Protein AF-A0A7X4AUD0-F1 (afdb_monomer_lite)

Structure (mmCIF, N/CA/C/O backbone):
data_AF-A0A7X4AUD0-F1
#
_entry.id   AF-A0A7X4AUD0-F1
#
loop_
_atom_site.group_PDB
_atom_site.id
_atom_site.type_symbol
_atom_site.label_atom_id
_atom_site.label_alt_id
_atom_site.label_comp_id
_atom_site.label_asym_id
_atom_site.label_entity_id
_atom_site.label_seq_id
_atom_site.pdbx_PDB_ins_code
_atom_site.Cartn_x
_atom_site.Cartn_y
_atom_site.Cartn_z
_atom_site.occupancy
_atom_site.B_iso_or_equiv
_atom_site.auth_seq_id
_atom_site.auth_comp_id
_atom_site.auth_asym_id
_atom_site.auth_atom_id
_atom_site.pdbx_PDB_model_num
ATOM 1 N N . MET A 1 1 ? -7.180 23.139 15.261 1.00 47.69 1 MET A N 1
ATOM 2 C CA . MET A 1 1 ? -7.156 21.664 15.157 1.00 47.69 1 MET A CA 1
ATOM 3 C C . MET A 1 1 ? -7.173 21.294 13.678 1.00 47.69 1 MET A C 1
ATOM 5 O O . MET A 1 1 ? -8.040 21.822 12.990 1.00 47.69 1 MET A O 1
ATOM 9 N N . PRO A 1 2 ? -6.230 20.490 13.151 1.00 64.75 2 PRO A N 1
ATOM 10 C CA . PRO A 1 2 ? -6.325 19.996 11.775 1.00 64.75 2 PRO A CA 1
ATOM 11 C C . PRO A 1 2 ? -7.571 19.114 11.621 1.00 64.75 2 PRO A C 1
ATOM 13 O O . PRO A 1 2 ? -7.889 18.358 12.542 1.00 64.75 2 PRO A O 1
ATOM 16 N N . SER A 1 3 ? -8.266 19.226 10.483 1.00 87.56 3 SER A N 1
ATOM 17 C CA . SER A 1 3 ? -9.442 18.401 10.178 1.00 87.56 3 SER A CA 1
ATOM 18 C C . SER A 1 3 ? -9.092 16.914 10.229 1.00 87.56 3 SER A C 1
ATOM 20 O O . SER A 1 3 ? -7.949 16.528 9.976 1.00 87.56 3 SER A O 1
ATOM 22 N N . LEU A 1 4 ? -10.076 16.078 10.559 1.00 86.50 4 LEU A N 1
ATOM 23 C CA . LEU A 1 4 ? -9.889 14.635 10.665 1.00 86.50 4 LEU A CA 1
ATOM 24 C C . LEU A 1 4 ? -9.283 14.031 9.386 1.00 86.50 4 LEU A C 1
ATOM 26 O O . LEU A 1 4 ? -8.309 13.289 9.470 1.00 86.50 4 LEU A O 1
ATOM 30 N N . LEU A 1 5 ? -9.806 14.404 8.216 1.00 88.94 5 LEU A N 1
ATOM 31 C CA . LEU A 1 5 ? -9.320 13.923 6.918 1.00 88.94 5 LEU A CA 1
ATOM 32 C C . LEU A 1 5 ? -7.826 14.205 6.728 1.00 88.94 5 LEU A C 1
ATOM 34 O O . LEU A 1 5 ? -7.056 13.300 6.414 1.00 88.94 5 LEU A O 1
ATOM 38 N N . LYS A 1 6 ? -7.383 15.422 7.073 1.00 87.38 6 LYS A N 1
ATOM 39 C CA . LYS A 1 6 ? -5.967 15.796 7.006 1.00 87.38 6 LYS A CA 1
ATOM 40 C C . LYS A 1 6 ? -5.099 14.957 7.946 1.00 87.38 6 LYS A C 1
ATOM 42 O O . LYS A 1 6 ? -3.952 14.668 7.625 1.00 87.38 6 LYS A O 1
ATOM 47 N N . GLN A 1 7 ? -5.622 14.557 9.106 1.00 87.12 7 GLN A N 1
ATOM 48 C CA . GLN A 1 7 ? -4.902 13.661 10.017 1.00 87.12 7 GLN A CA 1
ATOM 49 C C . GLN A 1 7 ? -4.796 12.236 9.466 1.00 87.12 7 GLN A C 1
ATOM 51 O O . GLN A 1 7 ? -3.824 11.551 9.769 1.00 87.12 7 GLN A O 1
ATOM 56 N N . LEU A 1 8 ? -5.782 11.790 8.686 1.00 89.38 8 LEU A N 1
ATOM 57 C CA . LEU A 1 8 ? -5.811 10.473 8.046 1.00 89.38 8 LEU A CA 1
ATOM 58 C C . LEU A 1 8 ? -5.028 10.422 6.724 1.00 89.38 8 LEU A C 1
ATOM 60 O O . LEU A 1 8 ? -4.958 9.360 6.109 1.00 89.38 8 LEU A O 1
ATOM 64 N N . GLY A 1 9 ? -4.425 11.542 6.308 1.00 87.75 9 GLY A N 1
ATOM 65 C CA . GLY A 1 9 ? -3.706 11.649 5.039 1.00 87.75 9 GLY A CA 1
ATOM 66 C C . GLY A 1 9 ? -4.624 11.738 3.819 1.00 87.75 9 GLY A C 1
ATOM 67 O O . GLY A 1 9 ? -4.151 11.532 2.713 1.00 87.75 9 GLY A O 1
ATOM 68 N N . ILE A 1 10 ? -5.908 12.040 4.023 1.00 88.88 10 ILE A N 1
ATOM 69 C CA . ILE A 1 10 ? -6.897 12.199 2.957 1.00 88.88 10 ILE A CA 1
ATOM 70 C C . ILE A 1 10 ? -6.874 13.662 2.510 1.00 88.88 10 ILE A C 1
ATOM 72 O O . ILE A 1 10 ? -7.002 14.581 3.333 1.00 88.88 10 ILE A O 1
ATOM 76 N N . SER A 1 11 ? -6.682 13.881 1.214 1.00 87.88 11 SER A N 1
ATOM 77 C CA . SER A 1 11 ? -6.384 15.193 0.638 1.00 87.88 11 SER A CA 1
ATOM 78 C C . SER A 1 11 ? -7.636 16.035 0.412 1.00 87.88 11 SER A C 1
ATOM 80 O O . SER A 1 11 ? -7.554 17.266 0.435 1.00 87.88 11 SER A O 1
ATOM 82 N N . SER A 1 12 ? -8.803 15.404 0.234 1.00 89.88 12 SER A N 1
ATOM 83 C CA . SER A 1 12 ? -10.066 16.113 -0.004 1.00 89.88 12 SER A CA 1
ATOM 84 C C . SER A 1 12 ? -11.308 15.398 0.561 1.00 89.88 12 SER A C 1
ATOM 86 O O . SER A 1 12 ? -11.286 14.188 0.776 1.00 89.88 12 SER A O 1
ATOM 88 N N . PRO A 1 13 ? -12.423 16.119 0.797 1.00 88.44 13 PRO A N 1
ATOM 89 C CA . PRO A 1 13 ? -13.706 15.502 1.147 1.00 88.44 13 PRO A CA 1
ATOM 90 C C . PRO A 1 13 ? -14.276 14.579 0.063 1.00 88.44 13 PRO A C 1
ATOM 92 O O . PRO A 1 13 ? -14.996 13.644 0.388 1.00 88.44 13 PRO A O 1
ATOM 95 N N . GLN A 1 14 ? -13.974 14.843 -1.210 1.00 91.12 14 GLN A N 1
ATOM 96 C CA . GLN A 1 14 ? -14.403 14.013 -2.336 1.00 91.12 14 GLN A CA 1
ATOM 97 C C . GLN A 1 14 ? -13.722 12.645 -2.291 1.00 91.12 14 GLN A C 1
ATOM 99 O O . GLN A 1 14 ? -14.406 11.630 -2.281 1.00 91.12 14 GLN A O 1
ATOM 104 N N . GLU A 1 15 ? -12.397 12.637 -2.134 1.00 88.94 15 GLU A N 1
ATOM 105 C CA . GLU A 1 15 ? -11.607 11.416 -1.932 1.00 88.94 15 GLU A CA 1
ATOM 106 C C . GLU A 1 15 ? -12.097 10.633 -0.706 1.00 88.94 15 GLU A C 1
ATOM 108 O O . GLU A 1 15 ? -12.216 9.413 -0.743 1.00 88.94 15 GLU A O 1
ATOM 113 N N . ALA A 1 16 ? -12.440 11.334 0.381 1.00 89.44 16 ALA A N 1
ATOM 114 C CA . ALA A 1 16 ? -13.023 10.692 1.553 1.00 89.44 16 ALA A CA 1
ATOM 115 C C . ALA A 1 16 ? -14.342 9.984 1.213 1.00 89.44 16 ALA A C 1
ATOM 117 O O . ALA A 1 16 ? -14.512 8.831 1.584 1.00 89.44 16 ALA A O 1
ATOM 118 N N . ALA A 1 17 ? -15.255 10.649 0.501 1.00 90.81 17 ALA A N 1
ATOM 119 C CA . ALA A 1 17 ? -16.547 10.076 0.135 1.00 90.81 17 ALA A CA 1
ATOM 120 C C . ALA A 1 17 ? -16.413 8.862 -0.800 1.00 90.81 17 ALA A C 1
ATOM 122 O O . ALA A 1 17 ? -17.149 7.892 -0.638 1.00 90.81 17 ALA A O 1
ATOM 123 N N . GLU A 1 18 ? -15.468 8.902 -1.741 1.00 91.00 18 GLU A N 1
ATOM 124 C CA . GLU A 1 18 ? -15.143 7.775 -2.624 1.00 91.00 18 GLU A CA 1
ATOM 125 C C . GLU A 1 18 ? -14.621 6.583 -1.814 1.00 91.00 18 GLU A C 1
ATOM 127 O O . GLU A 1 18 ? -15.176 5.491 -1.896 1.00 91.00 18 GLU A O 1
ATOM 132 N N . LEU A 1 19 ? -13.643 6.807 -0.932 1.00 90.56 19 LEU A N 1
ATOM 133 C CA . LEU A 1 19 ? -13.109 5.757 -0.061 1.00 90.56 19 LEU A CA 1
ATOM 134 C C . LEU A 1 19 ? -14.161 5.198 0.907 1.00 90.56 19 LEU A C 1
ATOM 136 O O . LEU A 1 19 ? -14.177 4.000 1.173 1.00 90.56 19 LEU A O 1
ATOM 140 N N . GLU A 1 20 ? -15.039 6.036 1.459 1.00 92.44 20 GLU A N 1
ATOM 141 C CA . GLU A 1 20 ? -16.130 5.581 2.328 1.00 92.44 20 GLU A CA 1
ATOM 142 C C . GLU A 1 20 ? -17.134 4.709 1.570 1.00 92.44 20 GLU A C 1
ATOM 144 O O . GLU A 1 20 ? -17.570 3.678 2.087 1.00 92.44 20 GLU A O 1
ATOM 149 N N . HIS A 1 21 ? -17.477 5.103 0.342 1.00 91.88 21 HIS A N 1
ATOM 150 C CA . HIS A 1 21 ? -18.355 4.340 -0.537 1.00 91.88 21 HIS A CA 1
ATOM 151 C C . HIS A 1 21 ? -17.735 2.990 -0.913 1.00 91.88 21 HIS A C 1
ATOM 153 O O . HIS A 1 21 ? -18.373 1.954 -0.728 1.00 91.88 21 HIS A O 1
ATOM 159 N N . ASP A 1 22 ? -16.491 2.999 -1.388 1.00 89.38 22 ASP A N 1
ATOM 160 C CA . ASP A 1 22 ? -15.832 1.814 -1.935 1.00 89.38 22 ASP A CA 1
ATOM 161 C C . ASP A 1 22 ? -15.479 0.800 -0.846 1.00 89.38 22 ASP A C 1
ATOM 163 O O . ASP A 1 22 ? -15.663 -0.402 -1.024 1.00 89.38 22 ASP A O 1
ATOM 167 N N . LEU A 1 23 ? -15.028 1.278 0.317 1.00 89.75 23 LEU A N 1
ATOM 168 C CA . LEU A 1 23 ? -14.627 0.416 1.430 1.00 89.75 23 LEU A CA 1
ATOM 169 C C . LEU A 1 23 ? -15.791 0.089 2.380 1.00 89.75 23 LEU A C 1
ATOM 171 O O . LEU A 1 23 ? -15.625 -0.711 3.303 1.00 89.75 23 LEU A O 1
ATOM 175 N N . GLY A 1 24 ? -16.949 0.737 2.214 1.00 90.25 24 GLY A N 1
ATOM 176 C CA . GLY A 1 24 ? -18.098 0.591 3.110 1.00 90.25 24 GLY A CA 1
ATOM 177 C C . GLY A 1 24 ? -17.813 1.028 4.553 1.00 90.25 24 GLY A C 1
ATOM 178 O O . GLY A 1 24 ? -18.412 0.495 5.491 1.00 90.25 24 GLY A O 1
ATOM 179 N N . ILE A 1 25 ? -16.884 1.967 4.753 1.00 89.38 25 ILE A N 1
ATOM 180 C CA . ILE A 1 25 ? -16.517 2.513 6.068 1.00 89.38 25 ILE A CA 1
ATOM 181 C C . ILE A 1 25 ? -16.982 3.960 6.197 1.00 89.38 25 ILE A C 1
ATOM 183 O O . ILE A 1 25 ? -17.178 4.646 5.205 1.00 89.38 25 ILE A O 1
ATOM 187 N N . ARG A 1 26 ? -17.102 4.457 7.430 1.00 92.25 26 ARG A N 1
ATOM 188 C CA . ARG A 1 26 ? -17.243 5.893 7.700 1.00 92.25 26 ARG A CA 1
ATOM 189 C C . ARG A 1 26 ? -16.087 6.360 8.564 1.00 92.25 26 ARG A C 1
ATOM 191 O O . ARG A 1 26 ? -15.872 5.826 9.655 1.00 92.25 26 ARG A O 1
ATOM 198 N N . PHE A 1 27 ? -15.334 7.354 8.105 1.00 90.50 27 PHE A N 1
ATOM 199 C CA . PHE A 1 27 ? -14.150 7.850 8.805 1.00 90.50 27 PHE A CA 1
ATOM 200 C C . PHE A 1 27 ? -14.497 8.488 10.148 1.00 90.50 27 PHE A C 1
ATOM 202 O O . PHE A 1 27 ? -13.705 8.414 11.094 1.00 90.50 27 PHE A O 1
ATOM 209 N N . ASP A 1 28 ? -15.683 9.079 10.260 1.00 90.25 28 ASP A N 1
ATOM 210 C CA . ASP A 1 28 ? -16.182 9.645 11.513 1.00 90.25 28 ASP A CA 1
ATOM 211 C C . ASP A 1 28 ? -16.424 8.567 12.578 1.00 90.25 28 ASP A C 1
ATOM 213 O O . ASP A 1 28 ? -16.148 8.814 13.753 1.00 90.25 28 ASP A O 1
ATOM 217 N N . ASP A 1 29 ? -16.788 7.349 12.168 1.00 92.75 29 ASP A N 1
ATOM 218 C CA . ASP A 1 29 ? -17.123 6.235 13.064 1.00 92.75 29 ASP A CA 1
ATOM 219 C C . ASP A 1 29 ? -15.892 5.419 13.501 1.00 92.75 29 ASP A C 1
ATOM 221 O O . ASP A 1 29 ? -15.983 4.539 14.361 1.00 92.75 29 ASP A O 1
ATOM 225 N N . LEU A 1 30 ? -14.707 5.717 12.954 1.00 93.62 30 LEU A N 1
ATOM 226 C CA . LEU A 1 30 ? -13.489 5.000 13.314 1.00 93.62 30 LEU A CA 1
ATOM 227 C C . LEU A 1 30 ? -13.098 5.241 14.776 1.00 93.62 30 LEU A C 1
ATOM 229 O O . LEU A 1 30 ? -12.957 6.374 15.256 1.00 93.62 30 LEU A O 1
ATOM 233 N N . THR A 1 31 ? -12.795 4.152 15.474 1.00 95.62 31 THR A N 1
ATOM 234 C CA . THR A 1 31 ? -12.164 4.214 16.794 1.00 95.62 31 THR A CA 1
ATOM 235 C C . THR A 1 31 ? -10.765 4.839 16.697 1.00 95.62 31 THR A C 1
ATOM 237 O O . THR A 1 31 ? -10.124 4.773 15.642 1.00 95.62 31 THR A O 1
ATOM 240 N N . PRO A 1 32 ? -10.217 5.410 17.788 1.00 94.56 32 PRO A N 1
ATOM 241 C CA . PRO A 1 32 ? -8.851 5.942 17.788 1.00 94.56 32 PRO A CA 1
ATOM 242 C C . PRO A 1 32 ? -7.801 4.930 17.300 1.00 94.56 32 PRO A C 1
ATOM 244 O O . PRO A 1 32 ? -6.886 5.295 16.565 1.00 94.56 32 PRO A O 1
ATOM 247 N N . GLN A 1 33 ? -7.972 3.649 17.641 1.00 94.75 33 GLN A N 1
ATOM 248 C CA . GLN A 1 33 ? -7.092 2.570 17.192 1.00 94.75 33 GLN A CA 1
ATOM 249 C C . GLN A 1 33 ? -7.192 2.315 15.680 1.00 94.75 33 GLN A C 1
ATOM 251 O O . GLN A 1 33 ? -6.170 2.114 15.023 1.00 94.75 33 GLN A O 1
ATOM 256 N N . GLN A 1 34 ? -8.399 2.346 15.107 1.00 95.62 34 GLN A N 1
ATOM 257 C CA . GLN A 1 34 ? -8.581 2.213 13.658 1.00 95.62 34 GLN A CA 1
ATOM 258 C C . GLN A 1 34 ? -8.011 3.414 12.905 1.00 95.62 34 GLN A C 1
ATOM 260 O O . GLN A 1 34 ? -7.395 3.226 11.864 1.00 95.62 34 GLN A O 1
ATOM 265 N N . ARG A 1 35 ? -8.137 4.634 13.442 1.00 95.44 35 ARG A N 1
ATOM 266 C CA . ARG A 1 35 ? -7.516 5.832 12.847 1.00 95.44 35 ARG A CA 1
ATOM 267 C C . ARG A 1 35 ? -5.996 5.719 12.815 1.00 95.44 35 ARG A C 1
ATOM 269 O O . ARG A 1 35 ? -5.378 6.084 11.823 1.00 95.44 35 ARG A O 1
ATOM 276 N N . GLU A 1 36 ? -5.390 5.211 13.884 1.00 95.12 36 GLU A N 1
ATOM 277 C CA . GLU A 1 36 ? -3.946 4.973 13.914 1.00 95.12 36 GLU A CA 1
ATOM 278 C C . GLU A 1 36 ? -3.535 3.869 12.933 1.00 95.12 36 GLU A C 1
ATOM 280 O O . GLU A 1 36 ? -2.589 4.036 12.168 1.00 95.12 36 GLU A O 1
ATOM 285 N N . THR A 1 37 ? -4.306 2.780 12.879 1.00 96.69 37 THR A N 1
ATOM 286 C CA . THR A 1 37 ? -4.095 1.700 11.905 1.00 96.69 37 THR A CA 1
ATOM 287 C C . THR A 1 37 ? -4.173 2.225 10.472 1.00 96.69 37 THR A C 1
ATOM 289 O O . THR A 1 37 ? -3.293 1.928 9.670 1.00 96.69 37 THR A O 1
ATOM 292 N N . TRP A 1 38 ? -5.171 3.058 10.166 1.00 96.88 38 TRP A N 1
ATOM 293 C CA . TRP A 1 38 ? -5.325 3.700 8.864 1.00 96.88 38 TRP A CA 1
ATOM 294 C C . TRP A 1 38 ? -4.084 4.505 8.489 1.00 96.88 38 TRP A C 1
ATOM 296 O O . TRP A 1 38 ? -3.537 4.303 7.411 1.00 96.88 38 TRP A O 1
ATOM 306 N N . LYS A 1 39 ? -3.587 5.365 9.387 1.00 95.69 39 LYS A N 1
ATOM 307 C CA . LYS A 1 39 ? -2.376 6.164 9.139 1.00 95.69 39 LYS A CA 1
ATOM 308 C C . LYS A 1 39 ? -1.166 5.286 8.840 1.00 95.69 39 LYS A C 1
ATOM 310 O O . LYS A 1 39 ? -0.443 5.548 7.883 1.00 95.69 39 LYS A O 1
ATOM 315 N N . GLN A 1 40 ? -0.956 4.238 9.634 1.00 96.81 40 GLN A N 1
ATOM 316 C CA . GLN A 1 40 ? 0.160 3.313 9.435 1.00 96.81 40 GLN A CA 1
ATOM 317 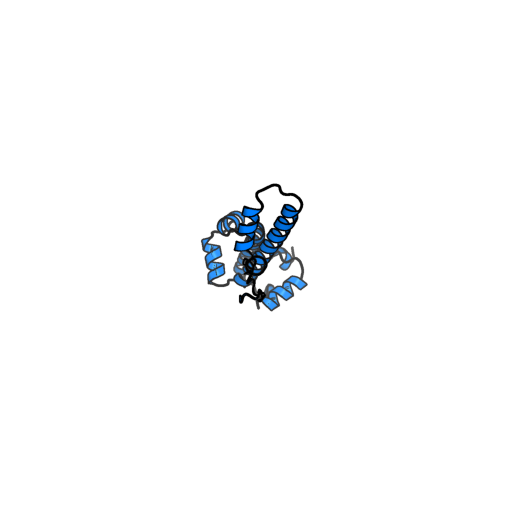C C . GLN A 1 40 ? 0.052 2.577 8.096 1.00 96.81 40 GLN A C 1
ATOM 319 O O . GLN A 1 40 ? 1.050 2.443 7.389 1.00 96.81 40 GLN A O 1
ATOM 324 N N . GLN A 1 41 ? -1.154 2.143 7.723 1.00 97.56 41 GLN A N 1
ATOM 325 C CA . GLN A 1 41 ? -1.419 1.551 6.414 1.00 97.56 41 GLN A CA 1
ATOM 326 C C . GLN A 1 41 ? -1.164 2.550 5.287 1.00 97.56 41 GLN A C 1
ATOM 328 O O . GLN A 1 41 ? -0.492 2.191 4.334 1.00 97.56 41 GLN A O 1
ATOM 333 N N . THR A 1 42 ? -1.629 3.796 5.400 1.00 96.62 42 THR A N 1
ATOM 334 C CA . THR A 1 42 ? -1.414 4.837 4.383 1.00 96.62 42 THR A CA 1
ATOM 335 C C . THR A 1 42 ? 0.075 5.088 4.149 1.00 96.62 42 THR A C 1
ATOM 337 O O . THR A 1 42 ? 0.521 5.087 3.006 1.00 96.62 42 THR A O 1
ATOM 340 N N . VAL A 1 43 ? 0.872 5.216 5.217 1.00 96.81 43 VAL A N 1
ATOM 341 C CA . VAL A 1 43 ? 2.334 5.363 5.101 1.00 96.81 43 VAL A CA 1
ATOM 342 C C . VAL A 1 43 ? 2.963 4.125 4.459 1.00 96.81 43 VAL A C 1
ATOM 344 O O . VAL A 1 43 ? 3.807 4.247 3.574 1.00 96.81 43 VAL A O 1
ATOM 347 N N . TYR A 1 44 ? 2.552 2.928 4.8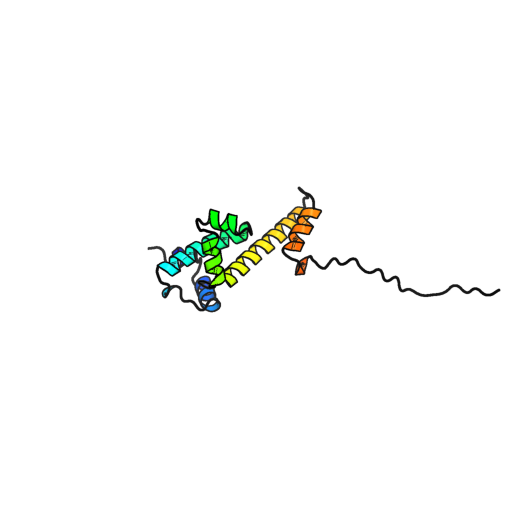85 1.00 97.94 44 TYR A N 1
ATOM 348 C CA . TYR A 1 44 ? 3.038 1.680 4.303 1.00 97.94 44 TYR A CA 1
ATOM 349 C C . TYR A 1 44 ? 2.723 1.571 2.809 1.00 97.94 44 TYR A C 1
ATOM 351 O O . TYR A 1 44 ? 3.608 1.200 2.045 1.00 97.94 44 TYR A O 1
ATOM 359 N N . LEU A 1 45 ? 1.488 1.870 2.407 1.00 97.25 45 LEU A N 1
ATOM 360 C CA . LEU A 1 45 ? 1.001 1.739 1.037 1.00 97.25 45 LEU A CA 1
ATOM 361 C C . LEU A 1 45 ? 1.708 2.716 0.100 1.00 97.25 45 LEU A C 1
ATOM 363 O O . LEU A 1 45 ? 2.179 2.277 -0.941 1.00 97.25 45 LEU A O 1
ATOM 367 N N . GLY A 1 46 ? 1.890 3.977 0.510 1.00 96.00 46 GLY A N 1
ATOM 368 C CA . GLY A 1 46 ? 2.658 4.948 -0.278 1.00 96.00 46 GLY A CA 1
ATOM 369 C C . GLY A 1 46 ? 4.104 4.496 -0.497 1.00 96.00 46 GLY A C 1
ATOM 370 O O . GLY A 1 46 ? 4.592 4.469 -1.619 1.00 96.00 46 GLY A O 1
ATOM 371 N N . LEU A 1 47 ? 4.772 4.009 0.555 1.00 96.31 47 LEU A N 1
ATOM 372 C CA . LEU A 1 47 ? 6.108 3.425 0.406 1.00 96.31 47 LEU A CA 1
ATOM 373 C C . LEU A 1 47 ? 6.081 2.167 -0.469 1.00 96.31 47 LEU A C 1
ATOM 375 O O . LEU A 1 47 ? 6.992 1.933 -1.254 1.00 96.31 47 LEU A O 1
ATOM 379 N N . TYR A 1 48 ? 5.059 1.325 -0.337 1.00 95.94 48 TYR A N 1
ATOM 380 C CA . TYR A 1 48 ? 4.940 0.111 -1.132 1.00 95.94 48 TYR A CA 1
ATOM 381 C C . TYR A 1 48 ? 4.758 0.413 -2.624 1.00 95.94 48 TYR A C 1
ATOM 383 O O . TYR A 1 48 ? 5.386 -0.271 -3.431 1.00 95.94 48 TYR A O 1
ATOM 391 N N . ALA A 1 49 ? 3.995 1.450 -2.974 1.00 94.19 49 ALA A N 1
ATOM 392 C CA . ALA A 1 49 ? 3.819 1.923 -4.345 1.00 94.19 49 ALA A CA 1
ATOM 393 C C . ALA A 1 49 ? 5.137 2.384 -4.992 1.00 94.19 49 ALA A C 1
ATOM 395 O O . ALA A 1 49 ? 5.316 2.251 -6.195 1.00 94.19 49 ALA A O 1
ATOM 396 N N . GLU A 1 50 ? 6.113 2.845 -4.207 1.00 91.06 50 GLU A N 1
ATOM 397 C CA . GLU A 1 50 ? 7.419 3.260 -4.735 1.00 91.06 50 GLU A CA 1
ATOM 398 C C . GLU A 1 50 ? 8.396 2.089 -4.940 1.00 91.06 50 GLU A C 1
ATOM 400 O O . GLU A 1 50 ? 9.176 2.067 -5.894 1.00 91.06 50 GLU A O 1
ATOM 405 N N . ILE A 1 51 ? 8.414 1.114 -4.022 1.00 90.00 51 ILE A N 1
ATOM 406 C CA . ILE A 1 51 ? 9.477 0.087 -3.970 1.00 90.00 51 ILE A CA 1
ATOM 407 C C . ILE A 1 51 ? 9.011 -1.353 -4.207 1.00 90.00 51 ILE A C 1
ATOM 409 O O . ILE A 1 51 ? 9.865 -2.234 -4.335 1.00 90.00 51 ILE A O 1
ATOM 413 N N . ASN A 1 52 ? 7.700 -1.613 -4.197 1.00 89.88 52 ASN A N 1
ATOM 414 C CA . ASN A 1 52 ? 7.045 -2.921 -4.351 1.00 89.88 52 ASN A CA 1
ATOM 415 C C . ASN A 1 52 ? 7.746 -4.070 -3.601 1.00 89.88 52 ASN A C 1
ATOM 417 O O . ASN A 1 52 ? 7.955 -5.174 -4.106 1.00 89.88 52 ASN A O 1
ATOM 421 N N . ASN A 1 53 ? 8.179 -3.791 -2.368 1.00 93.12 53 ASN A N 1
ATOM 422 C CA . ASN A 1 53 ? 8.873 -4.747 -1.513 1.00 93.12 53 ASN A CA 1
ATOM 423 C C . ASN A 1 53 ? 8.349 -4.648 -0.084 1.00 93.12 53 ASN A C 1
ATOM 425 O O . ASN A 1 53 ? 8.668 -3.706 0.647 1.00 93.12 53 ASN A O 1
ATOM 429 N N . SER A 1 54 ? 7.588 -5.657 0.348 1.00 92.75 54 SER A N 1
ATOM 430 C CA . SER A 1 54 ? 6.852 -5.575 1.613 1.00 92.75 54 SER A CA 1
ATOM 431 C C . SER A 1 54 ? 7.768 -5.411 2.821 1.00 92.75 54 SER A C 1
ATOM 433 O O . SER A 1 54 ? 7.419 -4.693 3.752 1.00 92.75 54 SER A O 1
ATOM 435 N N . THR A 1 55 ? 8.940 -6.052 2.821 1.00 95.25 55 THR A N 1
ATOM 436 C CA . THR A 1 55 ? 9.886 -5.991 3.943 1.00 95.25 55 THR A CA 1
ATOM 437 C C . THR A 1 55 ? 10.508 -4.608 4.073 1.00 95.25 55 THR A C 1
ATOM 439 O O . THR A 1 55 ? 10.597 -4.073 5.179 1.00 95.25 55 THR A O 1
ATOM 442 N N . ARG A 1 56 ? 10.933 -4.014 2.952 1.00 95.31 56 ARG A N 1
ATOM 443 C CA . ARG A 1 56 ? 11.523 -2.671 2.948 1.00 95.31 56 ARG A CA 1
ATOM 444 C C . ARG A 1 56 ? 10.472 -1.606 3.268 1.00 95.31 56 ARG A C 1
ATOM 446 O O . ARG A 1 56 ? 10.755 -0.753 4.104 1.00 95.31 56 ARG A O 1
ATOM 453 N N . ALA A 1 57 ? 9.270 -1.716 2.699 1.00 96.31 57 ALA A N 1
ATOM 454 C CA . ALA A 1 57 ? 8.169 -0.785 2.950 1.00 96.31 57 ALA A CA 1
ATOM 455 C C . ALA A 1 57 ? 7.720 -0.832 4.415 1.00 96.31 57 ALA A C 1
ATOM 457 O O . ALA A 1 57 ? 7.625 0.205 5.059 1.00 96.31 57 ALA A O 1
ATOM 458 N N . ALA A 1 58 ? 7.556 -2.032 4.987 1.00 96.62 58 ALA A N 1
ATOM 459 C CA . ALA A 1 58 ? 7.186 -2.193 6.394 1.00 96.62 58 ALA A CA 1
ATOM 460 C C . ALA A 1 58 ? 8.220 -1.547 7.323 1.00 96.62 58 ALA A C 1
ATOM 462 O O . ALA A 1 58 ? 7.866 -0.764 8.202 1.00 96.62 58 ALA A O 1
ATOM 463 N N . ARG A 1 59 ? 9.511 -1.816 7.081 1.00 96.00 59 ARG A N 1
ATOM 464 C CA . ARG A 1 59 ? 10.603 -1.240 7.872 1.00 96.00 59 ARG A CA 1
ATOM 465 C C . ARG A 1 59 ? 10.624 0.286 7.798 1.00 96.00 59 ARG A C 1
ATOM 467 O O . ARG A 1 59 ? 10.800 0.922 8.830 1.00 96.00 59 ARG A O 1
ATOM 474 N N . ALA A 1 60 ? 10.465 0.854 6.605 1.00 95.50 60 ALA A N 1
ATOM 475 C CA . ALA A 1 60 ? 10.454 2.300 6.403 1.00 95.50 60 ALA A CA 1
ATOM 476 C C . ALA A 1 60 ? 9.210 2.966 7.020 1.00 95.50 60 ALA A C 1
ATOM 478 O O . ALA A 1 60 ? 9.322 4.040 7.599 1.00 95.50 60 ALA A O 1
ATOM 479 N N . ALA A 1 61 ? 8.061 2.286 6.995 1.00 95.19 61 ALA A N 1
ATOM 480 C CA . ALA A 1 61 ? 6.827 2.725 7.646 1.00 95.19 61 ALA A CA 1
ATOM 481 C C . ALA A 1 61 ? 6.831 2.546 9.178 1.00 95.19 61 ALA A C 1
ATOM 483 O O . ALA A 1 61 ? 5.858 2.898 9.840 1.00 95.19 61 ALA A O 1
ATOM 484 N N . GLY A 1 62 ? 7.890 1.968 9.760 1.00 96.38 62 GLY A N 1
ATOM 485 C CA . GLY A 1 62 ? 7.982 1.726 11.202 1.00 96.38 62 GLY A CA 1
ATOM 486 C C . GLY A 1 62 ? 7.093 0.587 11.714 1.00 96.38 62 GLY A C 1
ATOM 487 O O . GLY A 1 62 ? 6.863 0.489 12.918 1.00 96.38 62 GLY A O 1
ATOM 488 N N . VAL A 1 63 ? 6.610 -0.297 10.835 1.00 97.19 63 VAL A N 1
ATOM 489 C CA . VAL A 1 63 ? 5.768 -1.447 11.198 1.00 97.19 63 VAL A CA 1
ATOM 490 C C . VAL A 1 63 ? 6.465 -2.774 10.915 1.00 97.19 63 VAL A C 1
ATOM 492 O O . VAL A 1 63 ? 7.411 -2.878 10.134 1.00 97.19 63 VAL A O 1
ATOM 495 N N . THR A 1 64 ? 6.002 -3.842 11.561 1.00 97.38 64 THR A N 1
ATOM 496 C CA . THR A 1 64 ? 6.558 -5.174 11.309 1.00 97.38 64 THR A CA 1
ATOM 497 C C . THR A 1 64 ? 5.893 -5.820 10.095 1.00 97.38 64 THR A C 1
ATOM 499 O O . THR A 1 64 ? 4.703 -5.637 9.848 1.00 97.38 64 THR A O 1
ATOM 502 N N . VAL A 1 65 ? 6.624 -6.676 9.376 1.00 95.75 65 VAL A N 1
ATOM 503 C CA . VAL A 1 65 ? 6.040 -7.491 8.290 1.00 95.75 65 VAL A CA 1
ATOM 504 C C . VAL A 1 65 ? 4.906 -8.381 8.808 1.00 95.75 65 VAL A C 1
ATOM 506 O O . VAL A 1 65 ? 3.948 -8.650 8.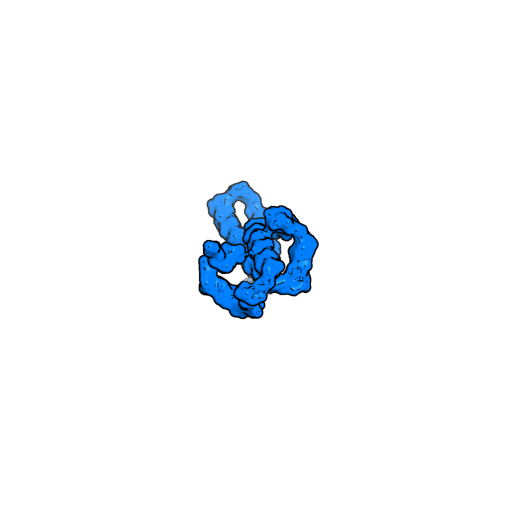088 1.00 95.75 65 VAL A O 1
ATOM 509 N N . ARG A 1 66 ? 4.978 -8.822 10.071 1.00 97.38 66 ARG A N 1
ATOM 510 C CA . ARG A 1 66 ? 3.895 -9.577 10.711 1.00 97.38 66 ARG A CA 1
ATOM 511 C C . ARG A 1 66 ? 2.620 -8.741 10.811 1.00 97.38 66 ARG A C 1
ATOM 513 O O . ARG A 1 66 ? 1.561 -9.261 10.492 1.00 97.38 66 ARG A O 1
ATOM 520 N N . THR A 1 67 ? 2.730 -7.470 11.192 1.00 97.50 67 THR A N 1
ATOM 521 C CA . THR A 1 67 ? 1.600 -6.530 11.238 1.00 97.50 67 THR A CA 1
ATOM 522 C C . THR A 1 67 ? 0.938 -6.402 9.867 1.00 97.50 67 THR A C 1
ATOM 524 O O . THR A 1 67 ? -0.268 -6.586 9.757 1.00 97.50 67 THR A O 1
ATOM 527 N N . VAL A 1 68 ? 1.731 -6.198 8.812 1.00 97.31 68 VAL A N 1
ATOM 528 C CA . VAL A 1 68 ? 1.224 -6.113 7.430 1.00 97.31 68 VAL A CA 1
ATOM 529 C C . VAL A 1 68 ? 0.518 -7.402 7.008 1.00 97.31 68 VAL A C 1
ATOM 531 O O . VAL A 1 68 ? -0.556 -7.363 6.416 1.00 97.31 68 VAL A O 1
ATOM 534 N N . ARG A 1 69 ? 1.089 -8.567 7.343 1.00 97.25 69 ARG A N 1
ATOM 535 C CA . ARG A 1 69 ? 0.444 -9.862 7.078 1.00 97.25 69 ARG A CA 1
ATOM 536 C C . ARG A 1 69 ? -0.897 -9.984 7.792 1.00 97.25 69 ARG A C 1
ATOM 538 O O . ARG A 1 69 ? -1.824 -10.519 7.198 1.00 97.25 69 ARG A O 1
ATOM 545 N N . THR A 1 70 ? -1.005 -9.492 9.024 1.00 97.81 70 THR A N 1
ATOM 546 C CA . THR A 1 70 ? -2.275 -9.462 9.754 1.00 97.81 70 THR A CA 1
ATOM 547 C C . THR A 1 70 ? -3.293 -8.568 9.052 1.00 97.81 70 THR A C 1
ATOM 549 O O . THR A 1 70 ? -4.403 -9.031 8.816 1.00 97.81 70 THR A O 1
ATOM 552 N N . TRP A 1 71 ? -2.916 -7.346 8.653 1.00 97.75 71 TRP A N 1
ATOM 553 C CA . TRP A 1 71 ? -3.814 -6.453 7.909 1.00 97.75 71 TRP A CA 1
ATOM 554 C C . TRP A 1 71 ? -4.335 -7.100 6.633 1.00 97.75 71 TRP A C 1
ATOM 556 O O . TRP A 1 71 ? -5.533 -7.060 6.389 1.00 97.75 71 TRP A O 1
ATOM 566 N N . ARG A 1 72 ? -3.452 -7.752 5.870 1.00 97.06 72 ARG A N 1
ATOM 567 C CA . ARG A 1 72 ? -3.810 -8.472 4.644 1.00 97.06 72 ARG A CA 1
ATOM 568 C C . ARG A 1 72 ? -4.738 -9.658 4.914 1.00 97.06 72 ARG A C 1
ATOM 570 O O . ARG A 1 72 ? -5.735 -9.842 4.228 1.00 97.06 72 ARG A O 1
ATOM 577 N N . ALA A 1 73 ? -4.411 -10.469 5.919 1.00 97.31 73 ALA A N 1
ATOM 578 C CA . ALA A 1 73 ? -5.169 -11.676 6.240 1.00 97.31 73 ALA A CA 1
ATOM 579 C C . ALA A 1 73 ? -6.573 -11.372 6.781 1.00 97.31 73 ALA A C 1
ATOM 581 O O . ALA A 1 73 ? -7.483 -12.171 6.593 1.00 97.31 73 ALA A O 1
ATOM 582 N N . GLN A 1 74 ? -6.733 -10.243 7.471 1.00 96.88 74 GLN A N 1
ATOM 583 C CA . GLN A 1 74 ? -7.997 -9.813 8.072 1.00 96.88 74 GLN A CA 1
ATOM 584 C C . GLN A 1 74 ? -8.721 -8.745 7.248 1.00 96.88 74 GLN A C 1
ATOM 586 O O . GLN A 1 74 ? -9.733 -8.233 7.710 1.00 96.88 74 GLN A O 1
ATOM 591 N N . ASP A 1 75 ? -8.160 -8.367 6.100 1.00 96.19 75 ASP A N 1
ATOM 592 C CA . ASP A 1 75 ? -8.589 -7.232 5.282 1.00 96.19 75 ASP A CA 1
ATOM 593 C C . ASP A 1 75 ? -8.953 -5.980 6.105 1.00 96.19 75 ASP A C 1
ATOM 595 O O . ASP A 1 75 ? -10.028 -5.387 6.022 1.00 96.19 75 ASP A O 1
ATOM 599 N N . THR A 1 76 ? -8.049 -5.609 7.010 1.00 95.88 76 THR A N 1
ATOM 600 C CA . THR A 1 76 ? -8.313 -4.548 7.984 1.00 95.88 76 THR A CA 1
ATOM 601 C C . THR A 1 76 ? -8.466 -3.205 7.278 1.00 95.88 76 THR A C 1
ATOM 603 O O . THR A 1 76 ? -7.474 -2.682 6.784 1.00 95.88 76 THR A O 1
ATOM 606 N N . LEU A 1 77 ? -9.665 -2.611 7.315 1.00 94.75 77 LEU A N 1
ATOM 607 C CA . LEU A 1 77 ? -9.968 -1.316 6.680 1.00 94.75 77 LEU A CA 1
ATOM 608 C C . LEU A 1 77 ? -9.750 -1.335 5.152 1.00 94.75 77 LEU A C 1
ATOM 610 O O . LEU A 1 77 ? -9.193 -0.382 4.600 1.00 94.75 77 LEU A O 1
ATOM 614 N N . GLY A 1 78 ? -10.144 -2.438 4.500 1.00 95.38 78 GLY A N 1
ATOM 615 C CA . GLY A 1 78 ? -10.041 -2.610 3.046 1.00 95.38 78 GLY A CA 1
ATOM 616 C C . GLY A 1 78 ? -8.597 -2.577 2.553 1.00 95.38 78 GLY A C 1
ATOM 617 O O . GLY A 1 78 ? -8.266 -1.956 1.543 1.00 95.38 78 GLY A O 1
ATOM 618 N N . PHE A 1 79 ? -7.692 -3.156 3.342 1.00 97.00 79 PHE A N 1
ATOM 619 C CA . PHE A 1 79 ? -6.263 -3.098 3.072 1.00 97.00 79 PHE A CA 1
ATOM 620 C C . PHE A 1 79 ? -5.892 -3.802 1.768 1.00 97.00 79 PHE A C 1
ATOM 622 O O . PHE A 1 79 ? -4.940 -3.374 1.121 1.00 97.00 79 PHE A O 1
ATOM 629 N N . ASN A 1 80 ? -6.597 -4.870 1.389 1.00 96.38 80 ASN A N 1
ATOM 630 C CA . ASN A 1 80 ? -6.285 -5.618 0.175 1.00 96.38 80 ASN A CA 1
ATOM 631 C C . ASN A 1 80 ? -6.535 -4.780 -1.078 1.00 96.38 80 ASN A C 1
ATOM 633 O O . ASN A 1 80 ? -5.613 -4.628 -1.874 1.00 96.38 80 ASN A O 1
ATOM 637 N N . ASP A 1 81 ? -7.704 -4.156 -1.189 1.00 93.88 81 ASP A N 1
ATOM 638 C CA . ASP A 1 81 ? -8.050 -3.310 -2.336 1.00 93.88 81 ASP A CA 1
ATOM 639 C C . ASP A 1 81 ? -7.089 -2.120 -2.444 1.00 93.88 81 ASP A C 1
ATOM 641 O O . ASP A 1 81 ? -6.529 -1.825 -3.499 1.00 93.88 81 ASP A O 1
ATOM 645 N N . ARG A 1 82 ? -6.784 -1.484 -1.309 1.00 95.81 82 ARG A N 1
ATOM 646 C CA . ARG A 1 82 ? -5.816 -0.379 -1.256 1.00 95.81 82 ARG A CA 1
ATOM 647 C C . ARG A 1 82 ? -4.390 -0.822 -1.596 1.00 95.81 82 ARG A C 1
ATOM 649 O O . ARG A 1 82 ? -3.618 -0.043 -2.150 1.00 95.81 82 ARG A O 1
ATOM 656 N N . LEU A 1 83 ? -4.017 -2.058 -1.265 1.00 95.94 83 LEU A N 1
ATOM 657 C CA . LEU A 1 83 ? -2.731 -2.640 -1.649 1.00 95.94 83 LEU A CA 1
ATOM 658 C C . LEU A 1 83 ? -2.672 -2.936 -3.147 1.00 95.94 83 LEU A C 1
ATOM 660 O O . LEU A 1 83 ? -1.617 -2.748 -3.746 1.00 95.94 83 LEU A O 1
ATOM 664 N N . GLU A 1 84 ? -3.772 -3.375 -3.753 1.00 93.69 84 GLU A N 1
ATOM 665 C CA . GLU A 1 84 ? -3.861 -3.555 -5.203 1.00 93.69 84 GLU A CA 1
ATOM 666 C C . GLU A 1 84 ? -3.699 -2.223 -5.939 1.00 93.69 84 GLU A C 1
ATOM 668 O O . GLU A 1 84 ? -2.915 -2.158 -6.884 1.00 93.69 84 GLU A O 1
ATOM 673 N N . LEU A 1 85 ? -4.313 -1.141 -5.447 1.00 92.50 85 LEU A N 1
ATOM 674 C CA . LEU A 1 85 ? -4.081 0.209 -5.977 1.00 92.50 85 LEU A CA 1
ATOM 675 C C . LEU A 1 85 ? -2.599 0.612 -5.900 1.00 92.50 85 LEU A C 1
ATOM 677 O O . LEU A 1 85 ? -2.030 1.046 -6.897 1.00 92.50 85 LEU A O 1
ATOM 681 N N . ALA A 1 86 ? -1.935 0.372 -4.765 1.00 94.19 86 ALA A N 1
ATOM 682 C CA . ALA A 1 86 ? -0.500 0.640 -4.631 1.00 94.19 86 ALA A CA 1
ATOM 683 C C . ALA A 1 86 ? 0.361 -0.209 -5.592 1.00 94.19 86 ALA A C 1
ATOM 685 O O . ALA A 1 86 ? 1.406 0.236 -6.065 1.00 94.19 86 ALA A O 1
ATOM 686 N N . VAL A 1 87 ? -0.056 -1.444 -5.899 1.00 92.25 87 VAL A N 1
ATOM 687 C CA . VAL A 1 87 ? 0.606 -2.276 -6.919 1.00 92.25 87 VAL A CA 1
ATOM 688 C C . VAL A 1 87 ? 0.425 -1.674 -8.311 1.00 92.25 87 VAL A C 1
ATOM 690 O O . VAL A 1 87 ? 1.392 -1.649 -9.071 1.00 92.25 87 VAL A O 1
ATOM 693 N N . LEU A 1 88 ? -0.773 -1.184 -8.639 1.00 90.62 88 LEU A N 1
ATOM 694 C CA . LEU A 1 88 ? -1.047 -0.545 -9.926 1.00 90.62 88 LEU A CA 1
ATOM 695 C C . LEU A 1 88 ? -0.169 0.696 -10.126 1.00 90.62 88 LEU A C 1
ATOM 697 O O . LEU A 1 88 ? 0.532 0.767 -11.135 1.00 90.62 88 LEU A O 1
ATOM 701 N N . GLU A 1 89 ? -0.103 1.590 -9.136 1.00 90.62 89 GLU A N 1
ATOM 702 C CA . GLU A 1 89 ? 0.769 2.777 -9.164 1.00 90.62 89 GLU A CA 1
ATOM 703 C C . GLU A 1 89 ? 2.235 2.404 -9.438 1.00 90.62 89 GLU A C 1
ATOM 705 O O . GLU A 1 89 ? 2.885 2.976 -10.316 1.00 90.62 89 GLU A O 1
ATOM 710 N N . TYR A 1 90 ? 2.748 1.371 -8.759 1.00 90.06 90 TYR A N 1
ATOM 711 C CA . TYR A 1 90 ? 4.100 0.877 -9.013 1.00 90.06 90 TYR A CA 1
ATOM 712 C C . TYR A 1 90 ? 4.282 0.367 -10.448 1.00 90.06 90 TYR A C 1
ATOM 714 O O . TYR A 1 90 ? 5.314 0.607 -11.079 1.00 90.06 90 TYR A O 1
ATOM 722 N N . THR A 1 91 ? 3.311 -0.385 -10.973 1.00 87.56 91 THR A N 1
ATOM 723 C CA . THR A 1 91 ? 3.399 -0.912 -12.341 1.00 87.56 91 THR A CA 1
ATOM 724 C C . THR A 1 91 ? 3.348 0.190 -13.395 1.00 87.56 91 THR A C 1
ATOM 726 O O . THR A 1 91 ? 4.054 0.087 -14.398 1.00 87.56 91 THR A O 1
ATOM 729 N N . GLU A 1 92 ? 2.597 1.266 -13.161 1.00 87.75 92 GLU A N 1
ATOM 730 C CA . GLU A 1 92 ? 2.586 2.445 -14.031 1.00 87.75 92 GLU A CA 1
ATOM 731 C C . GLU A 1 92 ? 3.942 3.164 -14.023 1.00 87.75 92 GLU A C 1
ATOM 733 O O . GLU A 1 92 ? 4.472 3.493 -15.087 1.00 87.75 92 GLU A O 1
ATOM 738 N N . GLU A 1 93 ? 4.568 3.319 -12.854 1.00 87.50 93 GLU A N 1
ATOM 739 C CA . GLU A 1 93 ? 5.912 3.901 -12.755 1.00 87.50 93 GLU A CA 1
ATOM 740 C C . GLU A 1 93 ? 6.966 3.021 -13.448 1.00 87.50 93 GLU A C 1
ATOM 742 O O . GLU A 1 93 ? 7.838 3.520 -14.165 1.00 87.50 93 GLU A O 1
ATOM 747 N N . LEU A 1 94 ? 6.869 1.692 -13.327 1.00 85.44 94 LEU A N 1
ATOM 748 C CA . LEU A 1 94 ? 7.732 0.777 -14.082 1.00 85.44 94 LEU A CA 1
ATOM 749 C C . LEU A 1 94 ? 7.574 0.928 -15.595 1.00 85.44 94 LEU A C 1
ATOM 751 O O . LEU A 1 94 ? 8.563 0.829 -16.327 1.00 85.44 94 LEU A O 1
ATOM 755 N N . ASP A 1 95 ? 6.351 1.154 -16.068 1.00 84.06 95 ASP A N 1
ATOM 756 C CA . ASP A 1 95 ? 6.072 1.404 -17.477 1.00 84.06 95 ASP A CA 1
ATOM 757 C C . ASP A 1 95 ? 6.759 2.685 -17.958 1.00 84.06 95 ASP A C 1
ATOM 759 O O . ASP A 1 95 ? 7.429 2.695 -18.995 1.00 84.06 95 ASP A O 1
ATOM 763 N N . TYR A 1 96 ? 6.668 3.751 -17.161 1.00 85.62 96 TYR A N 1
ATOM 764 C CA . TYR A 1 96 ? 7.352 5.009 -17.429 1.00 85.62 96 TYR A CA 1
ATOM 765 C C . TYR A 1 96 ? 8.874 4.830 -17.478 1.00 85.62 96 TYR A C 1
ATOM 767 O O . TYR A 1 96 ? 9.510 5.253 -18.449 1.00 85.62 96 TYR A O 1
ATOM 775 N N . ILE A 1 97 ? 9.465 4.148 -16.492 1.00 84.06 97 ILE A N 1
ATOM 776 C CA . ILE A 1 97 ? 10.906 3.857 -16.449 1.00 84.06 97 ILE A CA 1
ATOM 777 C C . ILE A 1 97 ? 11.335 3.066 -17.689 1.00 84.06 97 ILE A C 1
ATOM 779 O O . ILE A 1 97 ? 12.345 3.405 -18.310 1.00 84.06 97 ILE A O 1
ATOM 783 N N . LEU A 1 98 ? 10.562 2.057 -18.103 1.00 82.44 98 LEU A N 1
ATOM 784 C CA . LEU A 1 98 ? 10.823 1.306 -19.332 1.00 82.44 98 LEU A CA 1
ATOM 785 C C . LEU A 1 98 ? 10.822 2.213 -20.568 1.00 82.44 98 LEU A C 1
ATOM 787 O O . LEU A 1 98 ? 11.735 2.124 -21.393 1.00 82.44 98 LEU A O 1
ATOM 791 N N . LEU A 1 99 ? 9.841 3.108 -20.694 1.00 82.38 99 LEU A N 1
ATOM 792 C CA . LEU A 1 99 ? 9.763 4.054 -21.810 1.00 82.38 99 LEU A CA 1
ATOM 793 C C . LEU A 1 99 ? 10.952 5.021 -21.837 1.00 82.38 99 LEU A C 1
ATOM 795 O O . LEU A 1 99 ? 11.498 5.285 -22.912 1.00 82.38 99 LEU A O 1
ATOM 799 N N . GLN A 1 100 ? 11.379 5.535 -20.681 1.00 83.50 100 GLN A N 1
ATOM 800 C CA . GLN A 1 100 ? 12.572 6.384 -20.593 1.00 83.50 100 GLN A CA 1
ATOM 801 C C . GLN A 1 100 ? 13.830 5.612 -20.984 1.00 83.50 100 GLN A C 1
ATOM 803 O O . GLN A 1 100 ? 14.662 6.117 -21.739 1.00 83.50 100 GLN A O 1
ATOM 808 N N . HIS A 1 101 ? 13.925 4.357 -20.554 1.00 77.38 101 HIS A N 1
ATOM 809 C CA . HIS A 1 101 ? 15.052 3.490 -20.862 1.00 77.38 101 HIS A CA 1
ATOM 810 C C . HIS A 1 101 ? 15.196 3.187 -22.351 1.00 77.38 101 HIS A C 1
ATOM 812 O O . HIS A 1 101 ? 16.298 3.193 -22.896 1.00 77.38 101 HIS A O 1
ATOM 818 N N . ILE A 1 102 ? 14.075 2.953 -23.036 1.00 77.44 102 ILE A N 1
ATOM 819 C CA . ILE A 1 102 ? 14.050 2.756 -24.491 1.00 77.44 102 ILE A CA 1
ATOM 820 C C . ILE A 1 102 ? 14.583 4.000 -25.216 1.00 77.44 102 ILE A C 1
ATOM 822 O O . ILE A 1 102 ? 15.274 3.876 -26.226 1.00 77.44 102 ILE A O 1
ATOM 826 N N . ARG A 1 103 ? 14.283 5.200 -24.703 1.00 78.56 103 ARG A N 1
ATOM 827 C CA . ARG A 1 103 ? 14.744 6.471 -25.284 1.00 78.56 103 ARG A CA 1
ATOM 828 C C . ARG A 1 103 ? 16.221 6.740 -25.011 1.00 78.56 103 ARG A C 1
ATOM 830 O O . ARG A 1 103 ? 16.887 7.331 -25.859 1.00 78.56 103 ARG A O 1
ATOM 837 N N . LYS A 1 104 ? 16.726 6.329 -23.847 1.00 80.81 104 LYS A N 1
ATOM 838 C CA . LYS A 1 104 ? 18.119 6.514 -23.437 1.00 80.81 104 LYS A CA 1
ATOM 839 C C . LYS A 1 104 ? 18.609 5.299 -22.633 1.00 80.81 104 LYS A C 1
ATOM 841 O O . LYS A 1 104 ? 18.386 5.231 -21.426 1.00 80.81 104 LYS A O 1
ATOM 846 N N . PRO A 1 105 ? 19.268 4.332 -23.289 1.00 74.50 105 PRO A N 1
ATOM 847 C CA . PRO A 1 105 ? 19.628 3.080 -22.641 1.00 74.50 105 PRO A CA 1
ATOM 848 C C . PRO A 1 105 ? 20.856 3.245 -21.736 1.00 74.50 105 PRO A C 1
ATOM 850 O O . PRO A 1 105 ? 21.990 3.216 -22.207 1.00 74.50 105 PRO A O 1
ATOM 853 N N . ASP A 1 106 ? 20.628 3.343 -20.426 1.00 72.81 106 ASP A N 1
ATOM 854 C CA . ASP A 1 106 ? 21.684 3.445 -19.400 1.00 72.81 106 ASP A CA 1
ATOM 855 C C . ASP A 1 106 ? 22.022 2.083 -18.719 1.00 72.81 106 ASP A C 1
ATOM 857 O O . ASP A 1 106 ? 22.858 1.995 -17.822 1.00 72.81 106 ASP A O 1
ATOM 861 N N . CYS A 1 107 ? 21.385 0.983 -19.135 1.00 67.06 107 CYS A N 1
ATOM 862 C CA . CYS A 1 107 ? 21.464 -0.367 -18.563 1.00 67.06 107 CYS A CA 1
ATOM 863 C C . CYS A 1 107 ? 20.908 -1.426 -19.540 1.00 67.06 107 CYS A C 1
ATOM 865 O O . CYS A 1 107 ? 20.363 -1.098 -20.595 1.00 67.06 107 CYS A O 1
ATOM 867 N N . SER A 1 108 ? 21.102 -2.716 -19.235 1.00 74.06 108 SER A N 1
ATOM 868 C CA . SER A 1 108 ? 20.781 -3.818 -20.156 1.00 74.06 108 SER A CA 1
ATOM 869 C C . SER A 1 108 ? 19.268 -3.910 -20.441 1.00 74.06 108 SER A C 1
ATOM 871 O O . SER A 1 108 ? 18.509 -4.266 -19.533 1.00 74.06 108 SER A O 1
ATOM 873 N N . PRO A 1 109 ? 18.811 -3.678 -21.690 1.00 70.12 109 PRO A N 1
ATOM 874 C CA . PRO A 1 109 ? 17.387 -3.721 -22.048 1.00 70.12 109 PRO A CA 1
ATOM 875 C C . PRO A 1 109 ? 16.723 -5.071 -21.740 1.00 70.12 109 PRO A C 1
ATOM 877 O O . PRO A 1 109 ? 15.534 -5.138 -21.429 1.00 70.12 109 PRO A O 1
ATOM 880 N N . SER A 1 110 ? 17.500 -6.155 -21.785 1.00 76.44 110 SER A N 1
ATOM 881 C CA . SER A 1 110 ? 17.029 -7.518 -21.539 1.00 76.44 110 SER A CA 1
ATOM 882 C C . SER A 1 110 ? 16.581 -7.734 -20.093 1.00 76.44 110 SER A C 1
ATOM 884 O O . SER A 1 110 ? 15.541 -8.350 -19.872 1.00 76.44 110 SER A O 1
ATOM 886 N N . LEU A 1 111 ? 17.324 -7.212 -19.109 1.00 74.00 111 LEU A N 1
ATOM 887 C CA . LEU A 1 111 ? 16.964 -7.349 -17.692 1.00 74.00 111 LEU A CA 1
ATOM 888 C C . LEU A 1 111 ? 15.697 -6.560 -17.365 1.00 74.00 111 LEU A C 1
ATOM 890 O O . LEU A 1 111 ? 14.812 -7.088 -16.697 1.00 74.00 111 LEU A O 1
ATOM 894 N N . LEU A 1 112 ? 15.577 -5.343 -17.899 1.00 76.12 112 LEU A N 1
ATOM 895 C CA . LEU A 1 112 ? 14.387 -4.516 -17.716 1.00 76.12 112 LEU A CA 1
ATOM 896 C C . LEU A 1 112 ? 13.153 -5.148 -18.373 1.00 76.12 112 LEU A C 1
ATOM 898 O O . LEU A 1 112 ? 12.090 -5.198 -17.767 1.00 76.12 112 LEU A O 1
ATOM 902 N N . THR A 1 113 ? 13.311 -5.726 -19.567 1.00 74.56 113 THR A N 1
ATOM 903 C CA . THR A 1 113 ? 12.229 -6.447 -20.257 1.00 74.56 113 THR A CA 1
ATOM 904 C C . THR A 1 113 ? 11.769 -7.678 -19.472 1.00 74.56 113 THR A C 1
ATOM 906 O O . THR A 1 113 ? 10.569 -7.928 -19.369 1.00 74.56 113 THR A O 1
ATOM 909 N N . ILE A 1 114 ? 12.700 -8.465 -18.916 1.00 80.25 114 ILE A N 1
ATOM 910 C CA . ILE A 1 114 ? 12.368 -9.629 -18.076 1.00 80.25 114 ILE A CA 1
ATOM 911 C C . ILE A 1 114 ? 11.631 -9.175 -16.815 1.00 80.25 114 ILE A C 1
ATOM 913 O O . ILE A 1 114 ? 10.613 -9.766 -16.461 1.00 80.25 114 ILE A O 1
ATOM 917 N N . PHE A 1 115 ? 12.126 -8.119 -16.169 1.00 78.50 115 PHE A N 1
ATOM 918 C CA . PHE A 1 115 ? 11.540 -7.572 -14.953 1.00 78.50 115 PHE A CA 1
ATOM 919 C C . PHE A 1 115 ? 10.115 -7.060 -15.196 1.00 78.50 115 PHE A C 1
ATOM 921 O O . PHE A 1 115 ? 9.181 -7.497 -14.532 1.00 78.50 115 PHE A O 1
ATOM 928 N N . VAL A 1 116 ? 9.913 -6.232 -16.222 1.00 79.69 116 VAL A N 1
ATOM 929 C CA . VAL A 1 116 ? 8.590 -5.702 -16.579 1.00 79.69 116 VAL A CA 1
ATOM 930 C C . VAL A 1 116 ? 7.613 -6.818 -16.959 1.00 79.69 116 VAL A C 1
ATOM 932 O O . VAL A 1 116 ? 6.473 -6.802 -16.509 1.00 79.69 116 VAL A O 1
ATOM 935 N N . ARG A 1 117 ? 8.046 -7.845 -17.701 1.00 80.75 117 ARG A N 1
ATOM 936 C CA . ARG A 1 117 ? 7.193 -9.007 -18.017 1.00 80.75 117 ARG A CA 1
ATOM 937 C C . ARG A 1 117 ? 6.739 -9.795 -16.794 1.00 80.75 117 ARG A C 1
ATOM 939 O O . ARG A 1 117 ? 5.662 -10.379 -16.837 1.00 80.75 117 ARG A O 1
ATOM 946 N N . ALA A 1 118 ? 7.560 -9.858 -15.749 1.00 81.75 118 ALA A N 1
ATOM 947 C CA . ALA A 1 118 ? 7.193 -10.537 -14.511 1.00 81.75 118 ALA A CA 1
ATOM 948 C C . ALA A 1 118 ? 6.120 -9.763 -13.727 1.00 81.75 118 ALA A C 1
ATOM 950 O O . ALA A 1 118 ? 5.312 -10.386 -13.044 1.00 81.75 118 ALA A O 1
ATOM 951 N N . HIS A 1 119 ? 6.109 -8.431 -13.842 1.00 80.62 119 HIS A N 1
ATOM 952 C CA . HIS A 1 119 ? 5.178 -7.550 -13.133 1.00 80.62 119 HIS A CA 1
ATOM 953 C C . HIS A 1 119 ? 3.921 -7.176 -13.940 1.00 80.62 119 HIS A C 1
ATOM 955 O O . HIS A 1 119 ? 2.899 -6.894 -13.330 1.00 80.62 119 HIS A O 1
ATOM 961 N N . MET A 1 120 ? 3.983 -7.200 -15.276 1.00 79.62 120 MET A N 1
ATOM 962 C CA . MET A 1 120 ? 2.886 -6.860 -16.200 1.00 79.62 120 MET A CA 1
ATOM 963 C C . MET A 1 120 ? 2.761 -7.904 -17.335 1.00 79.62 120 MET A C 1
ATOM 965 O O . MET A 1 120 ? 3.049 -7.617 -18.511 1.00 79.62 120 MET A O 1
ATOM 969 N N . PRO A 1 121 ? 2.428 -9.168 -17.014 1.00 80.50 121 PRO A N 1
ATOM 970 C CA . PRO A 1 121 ? 2.396 -10.255 -17.991 1.00 80.50 121 PRO A CA 1
ATOM 971 C C . PRO A 1 121 ? 1.300 -10.086 -19.052 1.00 80.50 121 PRO A C 1
ATOM 973 O O . PRO A 1 121 ? 1.508 -10.466 -20.204 1.00 80.50 121 PRO A O 1
ATOM 976 N N . GLU A 1 122 ? 0.155 -9.504 -18.713 1.00 79.81 122 GLU A N 1
ATOM 977 C CA . GLU A 1 122 ? -0.939 -9.208 -19.644 1.00 79.81 122 GLU A CA 1
ATOM 978 C C . GLU A 1 122 ? -0.525 -8.206 -20.726 1.00 79.81 122 GLU A C 1
ATOM 980 O O . GLU A 1 122 ? -0.833 -8.406 -21.901 1.00 79.81 122 GLU A O 1
ATOM 985 N N . LYS A 1 123 ? 0.243 -7.176 -20.355 1.00 76.44 123 LYS A N 1
ATOM 986 C CA . LYS A 1 123 ? 0.706 -6.141 -21.285 1.00 76.44 123 LYS A CA 1
ATOM 987 C C . LYS A 1 123 ? 1.926 -6.580 -22.103 1.00 76.44 123 LYS A C 1
ATOM 989 O O . LYS A 1 123 ? 2.022 -6.247 -23.283 1.00 76.44 123 LYS A O 1
ATOM 994 N N . TYR A 1 124 ? 2.846 -7.358 -21.517 1.00 73.12 124 TYR A N 1
ATOM 995 C CA . TYR A 1 124 ? 4.162 -7.646 -22.120 1.00 73.12 124 TYR A CA 1
ATOM 996 C C . TYR A 1 124 ? 4.492 -9.132 -22.360 1.00 73.12 124 TYR A C 1
ATOM 998 O O . TYR A 1 124 ? 5.546 -9.450 -22.930 1.00 73.12 124 TYR A O 1
ATOM 1006 N N . GLY A 1 125 ? 3.625 -10.062 -21.957 1.00 64.69 125 GLY A N 1
ATOM 1007 C CA . GLY A 1 125 ? 3.859 -11.510 -22.024 1.00 64.69 125 GLY A CA 1
ATOM 1008 C C . GLY A 1 125 ? 3.609 -12.150 -23.395 1.00 64.69 125 GLY A C 1
ATOM 1009 O O . GLY A 1 125 ? 4.121 -13.235 -23.669 1.00 64.69 125 GLY A O 1
ATOM 1010 N N . ALA A 1 126 ? 2.880 -11.480 -24.292 1.00 60.69 126 ALA A N 1
ATOM 1011 C CA . ALA A 1 126 ? 2.401 -12.063 -25.547 1.00 60.69 126 ALA A CA 1
ATOM 1012 C C . ALA A 1 126 ? 3.363 -11.966 -26.749 1.00 60.69 126 ALA A C 1
ATOM 1014 O O . ALA A 1 126 ? 2.934 -12.168 -27.883 1.00 60.69 126 ALA A O 1
ATOM 1015 N N . ILE A 1 127 ? 4.673 -11.757 -26.557 1.00 55.28 127 ILE A N 1
ATOM 1016 C CA . ILE A 1 127 ? 5.640 -11.970 -27.654 1.00 55.28 127 ILE A CA 1
ATOM 1017 C C . ILE A 1 127 ? 5.939 -13.475 -27.766 1.00 55.28 127 ILE A C 1
ATOM 1019 O O . ILE A 1 127 ? 7.059 -13.940 -27.541 1.00 55.28 127 ILE A O 1
ATOM 1023 N N . ARG A 1 128 ? 4.913 -14.276 -28.075 1.00 51.56 128 ARG A N 1
ATOM 1024 C CA . ARG A 1 128 ? 5.123 -15.631 -28.591 1.00 51.56 128 ARG A CA 1
ATOM 1025 C C . ARG A 1 128 ? 5.644 -15.480 -30.012 1.00 51.56 128 ARG A C 1
ATOM 1027 O O . ARG A 1 128 ? 5.017 -14.818 -30.833 1.00 51.56 128 ARG A O 1
ATOM 1034 N N . ARG A 1 129 ? 6.814 -16.075 -30.270 1.00 47.34 129 ARG A N 1
ATOM 1035 C CA . ARG A 1 129 ? 7.423 -16.194 -31.601 1.00 47.34 129 ARG A CA 1
ATOM 1036 C C . ARG A 1 129 ? 6.317 -16.531 -32.596 1.00 47.34 129 ARG A C 1
ATOM 1038 O O . ARG A 1 129 ? 5.632 -17.535 -32.404 1.00 47.34 129 ARG A O 1
ATOM 1045 N N . GLY A 1 130 ? 6.128 -15.684 -33.605 1.00 42.56 130 GLY A N 1
ATOM 1046 C CA . GLY A 1 130 ? 5.250 -16.015 -34.713 1.00 42.56 130 GLY A CA 1
ATOM 1047 C C . GLY A 1 130 ? 5.654 -17.387 -35.235 1.00 42.56 130 GLY A C 1
ATOM 1048 O O . GLY A 1 130 ? 6.795 -17.579 -35.653 1.00 42.56 130 GLY A O 1
ATOM 1049 N N . ASN A 1 131 ? 4.736 -18.349 -35.164 1.00 42.22 131 ASN A N 1
ATOM 1050 C CA . ASN A 1 131 ? 4.809 -19.519 -36.016 1.00 42.22 131 ASN A CA 1
ATOM 1051 C C . ASN A 1 131 ? 4.723 -18.985 -37.446 1.00 42.22 131 ASN A C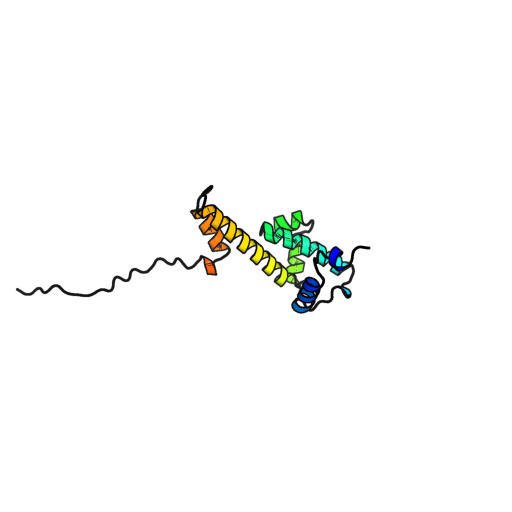 1
ATOM 1053 O O . ASN A 1 131 ? 3.630 -18.704 -37.940 1.00 42.22 131 ASN A O 1
ATOM 1057 N N . THR A 1 132 ? 5.867 -18.837 -38.111 1.00 46.88 132 THR A N 1
ATOM 1058 C CA . THR A 1 132 ? 5.937 -18.822 -39.568 1.00 46.88 132 THR A CA 1
ATOM 1059 C C . THR A 1 132 ? 5.533 -20.208 -40.054 1.00 46.88 132 THR A C 1
ATOM 1061 O O . THR A 1 132 ? 6.357 -21.037 -40.428 1.00 46.88 132 THR A O 1
ATOM 1064 N N . SER A 1 133 ? 4.227 -20.466 -40.022 1.00 44.28 133 SER A N 1
ATOM 1065 C CA . SER A 1 133 ? 3.614 -21.500 -40.838 1.00 44.28 133 SER A CA 1
ATOM 1066 C C . SER A 1 133 ? 3.715 -20.986 -42.267 1.00 44.28 133 SER A C 1
ATOM 1068 O O . SER A 1 133 ? 2.884 -20.208 -42.726 1.00 44.28 133 SER A O 1
ATOM 1070 N N . HIS A 1 134 ? 4.809 -21.333 -42.939 1.00 43.41 134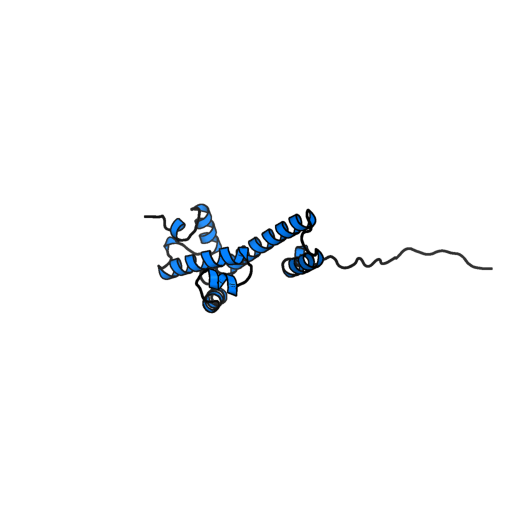 HIS A N 1
ATOM 1071 C CA . HIS A 1 134 ? 4.953 -21.152 -44.374 1.00 43.41 134 HIS A CA 1
ATOM 1072 C C . HIS A 1 134 ? 4.020 -22.169 -45.045 1.00 43.41 134 HIS A C 1
ATOM 1074 O O . HIS A 1 134 ? 4.414 -23.273 -45.405 1.00 43.41 134 HIS A O 1
ATOM 1080 N N . SER A 1 135 ? 2.735 -21.829 -45.122 1.00 49.47 135 SER A N 1
ATOM 1081 C CA . SER A 1 135 ? 1.763 -22.489 -45.984 1.00 49.47 135 SER A CA 1
ATOM 1082 C C . SER A 1 135 ? 1.567 -21.620 -47.225 1.00 49.47 135 SER A C 1
ATOM 1084 O O . SER A 1 135 ? 0.812 -20.651 -47.199 1.00 49.47 135 SER A O 1
ATOM 1086 N N . GLY A 1 136 ? 2.278 -21.967 -48.292 1.00 39.41 136 GLY A N 1
ATOM 1087 C CA . GLY A 1 136 ? 2.121 -21.447 -49.652 1.00 39.41 136 GLY A CA 1
ATOM 1088 C C . GLY A 1 136 ? 2.861 -22.411 -50.579 1.00 39.41 136 GLY A C 1
ATOM 1089 O O . GLY A 1 136 ? 4.080 -22.379 -50.626 1.00 39.41 136 GLY A O 1
ATOM 1090 N N . HIS A 1 137 ? 2.223 -23.522 -50.939 1.00 39.88 137 HIS A N 1
ATOM 1091 C CA . HIS A 1 137 ? 1.480 -23.738 -52.185 1.00 39.88 137 HIS A CA 1
ATOM 1092 C C . HIS A 1 137 ? 2.391 -24.140 -53.356 1.00 39.88 137 HIS A C 1
ATOM 1094 O O . HIS A 1 137 ? 3.401 -23.508 -53.642 1.00 39.88 137 HIS A O 1
ATOM 1100 N N . SER A 1 138 ? 2.002 -25.266 -53.944 1.00 49.12 138 SER A N 1
ATOM 1101 C CA . SER A 1 138 ? 2.613 -26.070 -54.993 1.00 49.12 138 SER A CA 1
ATOM 1102 C C . SER A 1 138 ? 2.932 -25.308 -56.281 1.00 49.12 138 SER A C 1
ATOM 1104 O O . SER A 1 138 ? 2.220 -24.377 -56.636 1.00 49.12 138 SER A O 1
ATOM 1106 N N . ASP A 1 139 ? 3.973 -25.742 -56.996 1.00 45.03 139 ASP A N 1
ATOM 1107 C CA . ASP A 1 139 ? 3.854 -26.364 -58.328 1.00 45.03 139 ASP A CA 1
ATOM 1108 C C . ASP A 1 139 ? 5.189 -26.290 -59.077 1.00 45.03 139 ASP A C 1
ATOM 1110 O O . ASP A 1 139 ? 5.594 -25.239 -59.566 1.00 45.03 139 ASP A O 1
ATOM 1114 N N . HIS A 1 140 ? 5.843 -27.438 -59.260 1.00 42.28 140 HIS A N 1
ATOM 1115 C CA . HIS A 1 140 ? 6.660 -27.635 -60.451 1.00 42.28 140 HIS A CA 1
ATOM 1116 C C . HIS A 1 140 ? 6.449 -29.037 -61.011 1.00 42.28 140 HIS A C 1
ATOM 1118 O O . HIS A 1 140 ? 6.840 -30.048 -60.429 1.00 42.28 140 HIS A O 1
ATOM 1124 N N . HIS A 1 141 ? 5.788 -29.037 -62.167 1.00 43.81 141 HIS A N 1
ATOM 1125 C CA . HIS A 1 141 ? 5.644 -30.137 -63.098 1.00 43.81 141 HIS A CA 1
ATOM 1126 C C . HIS A 1 141 ? 6.967 -30.874 -63.329 1.00 43.81 141 HIS A C 1
ATOM 1128 O O . HIS A 1 141 ? 7.974 -30.286 -63.724 1.00 43.81 141 HIS A O 1
ATOM 1134 N N . HIS A 1 142 ? 6.911 -32.193 -63.178 1.00 40.69 142 HIS A N 1
ATOM 1135 C CA . HIS A 1 142 ? 7.852 -33.115 -63.786 1.00 40.69 142 HIS A CA 1
ATOM 1136 C C . HIS A 1 142 ? 7.050 -34.277 -64.360 1.00 40.69 142 HIS A C 1
ATOM 1138 O O . HIS A 1 142 ? 6.386 -34.990 -63.610 1.00 40.69 142 HIS A O 1
ATOM 1144 N N . ASN A 1 143 ? 7.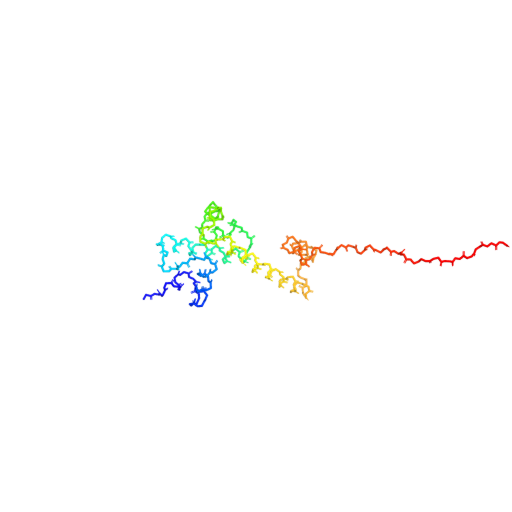084 -34.449 -65.679 1.00 36.97 143 ASN A N 1
ATOM 1145 C CA . ASN A 1 143 ? 7.087 -35.780 -66.272 1.00 36.97 143 ASN A CA 1
ATOM 1146 C C . ASN A 1 143 ? 7.673 -35.727 -67.701 1.00 36.97 143 ASN A C 1
ATOM 1148 O O . ASN A 1 143 ? 7.660 -34.650 -68.300 1.00 36.97 143 ASN A O 1
ATOM 1152 N N . PRO A 1 144 ? 8.240 -36.856 -68.163 1.00 58.06 144 PRO A N 1
ATOM 1153 C CA . PRO A 1 144 ? 9.420 -36.954 -69.023 1.00 58.06 144 PRO A CA 1
ATOM 1154 C C . PRO A 1 144 ? 9.166 -36.796 -70.521 1.00 58.06 144 PRO A C 1
ATOM 1156 O O . PRO A 1 144 ? 8.016 -37.012 -70.968 1.00 58.06 144 PRO A O 1
#

Foldseek 3Di:
DDDLCVLLVNPDPVSQVVLCVVLVHHSVPDDPVLSVVSSLLVQLLQLCLAPVDNCVSCVVSVHHSVSVVVCVVVVRSVSVVSNVVSLVSNLVVLVVVLVVCVVPPPDDNVVSLVVNCVSCVVVRVPPDPPPPPPDDDDDDDDDD

Secondary structure (DSSP, 8-state):
---HHHHTT---HHHHHHHHHHHT--GGG--HHHHHHHHHHHHHHHHHHHH--HHHHHHHTT--HHHHHHHHHTTTTSHHHHHHHHHHHHHHHHHHHHHHHHHS--S-HHHHHHHHHHH-HHHHTT------------------

pLDDT: mean 83.24, std 16.75, range [36.97, 97.94]

Sequence (144 aa):
MPSLLKQLGISSPQEAAELEHDLGIRFDDLTPQQRETWKQQTVYLGLYAEINNSTRAARAAGVTVRTVRTWRAQDTLGFNDRLELAVLEYTEELDYILLQHIRKPDCSPSLLTIFVRAHMPEKYGAIRRGNTSHSGHSDHHHNP

Radius of gyration: 24.29 Å; chains: 1; bounding box: 40×59×87 Å